Protein AF-A0AAF0YXY7-F1 (afdb_monomer)

Nearest PDB structures (foldseek):
  9buk-assembly1_A  TM=3.477E-01  e=6.205E+00  Homo sapiens
  2kvp-assembly1_A  TM=3.122E-01  e=8.067E+00  Mus musculus
  8rq4-assembly1_A  TM=3.603E-01  e=9.951E+00  Rattus norvegicus

Organism: NCBI:txid598660

Mean predicted aligned error: 5.94 Å

Secondary structure (DSSP, 8-state):
---PPPPPHHHHHHHHHHHHHHHHHHHHHTTT---GGGHHHHHH-SS-HHHHHHHHHHHHHHHHHS-SSHHHHHHHHHHHHHHHHHHHHHHHHHHHHHHHSSTTHHHHHHHHHHHHHHHHHHHHHHHHTTSSS--

Structure (mmCIF, N/CA/C/O backbone):
data_AF-A0AAF0YXY7-F1
#
_entry.id   AF-A0AAF0YXY7-F1
#
loop_
_atom_site.group_PDB
_atom_site.id
_atom_site.type_symbol
_atom_site.label_atom_id
_atom_site.label_alt_id
_atom_site.label_comp_id
_atom_site.label_asym_id
_atom_site.label_entity_id
_atom_site.label_seq_id
_atom_site.pdbx_PDB_ins_code
_atom_site.Cartn_x
_atom_site.Cartn_y
_atom_site.Cartn_z
_atom_site.occupancy
_atom_site.B_iso_or_equiv
_atom_site.auth_seq_id
_atom_site.auth_comp_id
_atom_site.auth_asym_id
_atom_site.auth_atom_id
_atom_site.pdbx_PDB_model_num
ATOM 1 N N . MET A 1 1 ? 7.249 -17.599 24.483 1.00 41.91 1 MET A N 1
ATOM 2 C CA . MET A 1 1 ? 6.340 -16.734 23.694 1.00 41.91 1 MET A CA 1
ATOM 3 C C . MET A 1 1 ? 6.864 -15.306 23.772 1.00 41.91 1 MET A C 1
ATOM 5 O O . MET A 1 1 ? 6.912 -14.780 24.873 1.00 41.91 1 MET A O 1
ATOM 9 N N . LEU A 1 2 ? 7.308 -14.697 22.665 1.00 48.59 2 LEU A N 1
ATOM 10 C CA . LEU A 1 2 ? 7.674 -13.272 22.666 1.00 48.59 2 LEU A CA 1
ATOM 11 C C . LEU A 1 2 ? 6.402 -12.430 22.859 1.00 48.59 2 LEU A C 1
ATOM 13 O O . LEU A 1 2 ? 5.484 -12.513 22.040 1.00 48.59 2 LEU A O 1
ATOM 17 N N . ALA A 1 3 ? 6.344 -11.637 23.929 1.00 55.97 3 ALA A N 1
ATOM 18 C CA . ALA A 1 3 ? 5.297 -10.642 24.125 1.00 55.97 3 ALA A CA 1
ATOM 19 C C . ALA A 1 3 ? 5.492 -9.525 23.091 1.00 55.97 3 ALA A C 1
ATOM 21 O O . ALA A 1 3 ? 6.485 -8.803 23.122 1.00 55.97 3 ALA A O 1
ATOM 22 N N . TRP A 1 4 ? 4.579 -9.426 22.128 1.00 56.50 4 TRP A N 1
ATOM 23 C CA . TRP A 1 4 ? 4.649 -8.400 21.091 1.00 56.50 4 TRP A CA 1
ATOM 24 C C . TRP A 1 4 ? 4.069 -7.080 21.620 1.00 56.50 4 TRP A C 1
ATOM 26 O O . TRP A 1 4 ? 3.043 -7.120 22.307 1.00 56.50 4 TRP A O 1
ATOM 36 N N . PRO A 1 5 ? 4.669 -5.915 21.312 1.00 64.56 5 PRO A N 1
ATOM 37 C CA . PRO A 1 5 ? 4.163 -4.633 21.788 1.00 64.56 5 PRO A CA 1
ATOM 38 C C . PRO A 1 5 ? 2.724 -4.387 21.313 1.00 64.56 5 PRO A C 1
ATOM 40 O O . PRO A 1 5 ? 2.397 -4.557 20.135 1.00 64.56 5 PRO A O 1
ATOM 43 N N . ARG A 1 6 ? 1.855 -3.977 22.245 1.00 69.56 6 ARG A N 1
ATOM 44 C CA . ARG A 1 6 ? 0.483 -3.550 21.942 1.00 69.56 6 ARG A CA 1
ATOM 45 C C . ARG A 1 6 ? 0.529 -2.196 21.234 1.00 69.56 6 ARG A C 1
ATOM 47 O O . ARG A 1 6 ? 0.958 -1.206 21.818 1.00 69.56 6 ARG A O 1
ATOM 54 N N . VAL A 1 7 ? 0.080 -2.149 19.981 1.00 75.56 7 VAL A N 1
ATOM 55 C CA . VAL A 1 7 ? -0.019 -0.902 19.208 1.00 75.56 7 VAL A CA 1
ATOM 56 C C . VAL A 1 7 ? -1.399 -0.291 19.422 1.00 75.56 7 VAL A C 1
ATOM 58 O O . VAL A 1 7 ? -2.415 -0.971 19.279 1.00 75.56 7 VAL A O 1
ATOM 61 N N . SER A 1 8 ? -1.446 0.998 19.759 1.00 82.88 8 SER A N 1
ATOM 62 C CA . SER A 1 8 ? -2.712 1.698 19.981 1.00 82.88 8 SER A CA 1
ATOM 63 C C . SER A 1 8 ? -3.553 1.775 18.695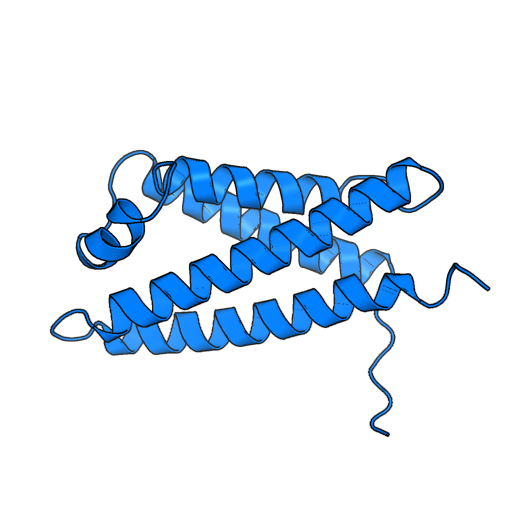 1.00 82.88 8 SER A C 1
ATOM 65 O O . SER A 1 8 ? -3.008 1.772 17.583 1.00 82.88 8 SER A O 1
ATOM 67 N N . PRO A 1 9 ? -4.888 1.927 18.798 1.00 80.12 9 PRO A N 1
ATOM 68 C CA . PRO A 1 9 ? -5.736 2.149 17.630 1.00 80.12 9 PRO A CA 1
ATOM 69 C C . PRO A 1 9 ? -5.296 3.353 16.786 1.00 80.12 9 PRO A C 1
ATOM 71 O O . PRO A 1 9 ? -5.400 3.298 15.562 1.00 80.12 9 PRO A O 1
ATOM 74 N N . ALA A 1 10 ? -4.774 4.410 17.416 1.00 83.19 10 ALA A N 1
ATOM 75 C CA . ALA A 1 10 ? -4.199 5.561 16.723 1.00 83.19 10 ALA A CA 1
ATOM 76 C C . ALA A 1 10 ? -2.923 5.181 15.951 1.00 83.19 10 ALA A C 1
ATOM 78 O O . ALA A 1 10 ? -2.816 5.496 14.768 1.00 83.19 10 ALA A O 1
ATOM 79 N N . GLY A 1 11 ? -2.013 4.414 16.563 1.00 84.75 11 GLY A N 1
ATOM 80 C CA . GLY A 1 11 ? -0.807 3.914 15.894 1.00 84.75 11 GLY A CA 1
ATOM 81 C C . GLY A 1 11 ? -1.129 3.066 14.661 1.00 84.75 11 GLY A C 1
ATOM 82 O O . GLY A 1 11 ? -0.566 3.272 13.590 1.00 84.75 11 GLY A O 1
ATOM 83 N N . LEU A 1 12 ? -2.131 2.190 14.756 1.00 84.50 12 LEU A N 1
ATOM 84 C CA . LEU A 1 12 ? -2.601 1.398 13.616 1.00 84.50 12 LEU A CA 1
ATOM 85 C C . LEU A 1 12 ? -3.241 2.255 12.502 1.00 84.50 12 LEU A C 1
ATOM 87 O O . LEU A 1 12 ? -3.298 1.819 11.355 1.00 84.50 12 LEU A O 1
ATOM 91 N N . ARG A 1 13 ? -3.782 3.444 12.808 1.00 86.19 13 ARG A N 1
ATOM 92 C CA . ARG A 1 13 ? -4.262 4.382 11.772 1.00 86.19 13 ARG A CA 1
ATOM 93 C C . ARG A 1 13 ? -3.104 5.089 11.089 1.00 86.19 13 ARG A C 1
ATOM 95 O O . ARG A 1 13 ? -3.123 5.198 9.871 1.00 86.19 13 ARG A O 1
ATOM 102 N N . LEU A 1 14 ? -2.100 5.511 11.855 1.00 89.56 14 LEU A N 1
ATOM 103 C CA . LEU A 1 14 ? -0.903 6.157 11.320 1.00 89.56 14 LEU A CA 1
ATOM 104 C C . LEU A 1 14 ? -0.128 5.224 10.389 1.00 89.56 14 LEU A C 1
ATOM 106 O O . LEU A 1 14 ? 0.265 5.650 9.312 1.00 89.56 14 LEU A O 1
ATOM 110 N N . ILE A 1 15 ? 0.013 3.945 10.749 1.00 90.44 15 ILE A N 1
ATOM 111 C CA . ILE A 1 15 ? 0.641 2.941 9.877 1.00 90.44 15 ILE A CA 1
ATOM 112 C C . ILE A 1 15 ? -0.127 2.822 8.553 1.00 90.44 15 ILE A C 1
ATOM 114 O O . ILE A 1 15 ? 0.466 2.948 7.485 1.00 90.44 15 ILE A O 1
ATOM 118 N N . SER A 1 16 ? -1.450 2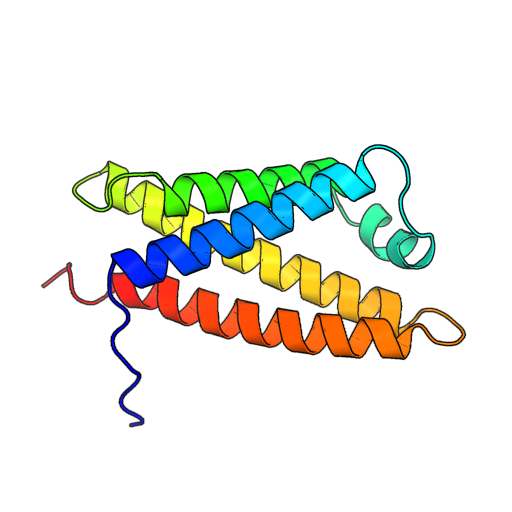.625 8.614 1.00 92.00 16 SER A N 1
ATOM 119 C CA . SER A 1 16 ? -2.289 2.521 7.409 1.00 92.00 16 SER A CA 1
ATOM 120 C C . SER A 1 16 ? -2.239 3.804 6.573 1.00 92.00 16 SER A C 1
ATOM 122 O O . SER A 1 16 ? -2.130 3.739 5.356 1.00 92.00 16 SER A O 1
ATOM 124 N N . GLY A 1 17 ? -2.277 4.971 7.219 1.00 94.31 17 GLY A N 1
ATOM 125 C CA . GLY A 1 17 ? -2.238 6.276 6.559 1.00 94.31 17 GLY A CA 1
ATOM 126 C C . GLY A 1 17 ? -0.889 6.581 5.910 1.00 94.31 17 GLY A C 1
ATOM 127 O O . GLY A 1 17 ? -0.859 7.071 4.786 1.00 94.31 17 GLY A O 1
ATOM 128 N N . GLY A 1 18 ? 0.222 6.238 6.567 1.00 95.44 18 GLY A N 1
ATOM 129 C CA . GLY A 1 18 ? 1.566 6.394 6.009 1.00 95.44 18 GLY A CA 1
ATOM 130 C C . GLY A 1 18 ? 1.754 5.551 4.750 1.00 95.44 18 GLY A C 1
ATOM 131 O O . GLY A 1 18 ? 2.193 6.059 3.720 1.00 95.44 18 GLY A O 1
ATOM 132 N N . TRP A 1 19 ? 1.321 4.289 4.792 1.00 97.00 19 TRP A N 1
ATOM 133 C CA . TRP A 1 19 ? 1.336 3.427 3.613 1.00 97.00 19 TRP A CA 1
ATOM 134 C C . TRP A 1 19 ? 0.354 3.871 2.525 1.00 97.00 19 TRP A C 1
ATOM 136 O O . TRP A 1 19 ? 0.662 3.729 1.341 1.00 97.00 19 TRP A O 1
ATOM 146 N N . ALA A 1 20 ? -0.798 4.439 2.896 1.00 97.31 20 ALA A N 1
ATOM 147 C CA . ALA A 1 20 ? -1.733 5.020 1.936 1.00 97.31 20 ALA A CA 1
ATOM 148 C C . ALA A 1 20 ? -1.091 6.187 1.178 1.00 97.31 20 ALA A C 1
ATOM 150 O O . ALA A 1 20 ? -1.134 6.213 -0.049 1.00 97.31 20 ALA A O 1
ATOM 151 N N . LEU A 1 21 ? -0.455 7.119 1.895 1.00 97.62 21 LEU A N 1
ATOM 152 C CA . LEU A 1 21 ? 0.235 8.261 1.295 1.00 97.62 21 LEU A CA 1
ATOM 153 C C . LEU A 1 21 ? 1.358 7.804 0.357 1.00 97.62 21 LEU A C 1
ATOM 155 O O . LEU A 1 21 ? 1.431 8.260 -0.781 1.00 97.62 21 LEU A O 1
ATOM 159 N N . TRP A 1 22 ? 2.186 6.859 0.807 1.00 96.56 22 TRP A N 1
ATOM 160 C CA . TRP A 1 22 ? 3.240 6.267 -0.019 1.00 96.56 22 TRP A CA 1
ATOM 161 C C . TRP A 1 22 ? 2.689 5.650 -1.313 1.00 96.56 22 TRP A C 1
ATOM 163 O O . TRP A 1 22 ? 3.225 5.865 -2.403 1.00 96.56 22 TRP A O 1
ATOM 173 N N . SER A 1 23 ? 1.583 4.913 -1.202 1.00 97.25 23 SER A N 1
ATOM 174 C CA . SER A 1 23 ? 0.932 4.260 -2.341 1.00 97.25 23 SER A CA 1
ATOM 175 C C . SER A 1 23 ? 0.315 5.275 -3.307 1.00 97.25 23 SER A C 1
ATOM 177 O O . SER A 1 23 ? 0.437 5.097 -4.515 1.00 97.25 23 SER A O 1
ATOM 179 N N . TRP A 1 24 ? -0.273 6.370 -2.809 1.00 97.88 24 TRP A N 1
ATOM 180 C CA . TRP A 1 24 ? -0.766 7.465 -3.653 1.00 97.88 24 TRP A CA 1
ATOM 181 C C . TRP A 1 24 ? 0.358 8.136 -4.440 1.00 97.88 24 TRP A C 1
ATOM 183 O O . TRP A 1 24 ? 0.224 8.324 -5.646 1.00 97.88 24 TRP A O 1
ATOM 193 N N . ILE A 1 25 ? 1.481 8.450 -3.787 1.00 96.56 25 ILE A N 1
ATOM 194 C CA . ILE A 1 25 ? 2.653 9.034 -4.458 1.00 96.56 25 ILE A CA 1
ATOM 1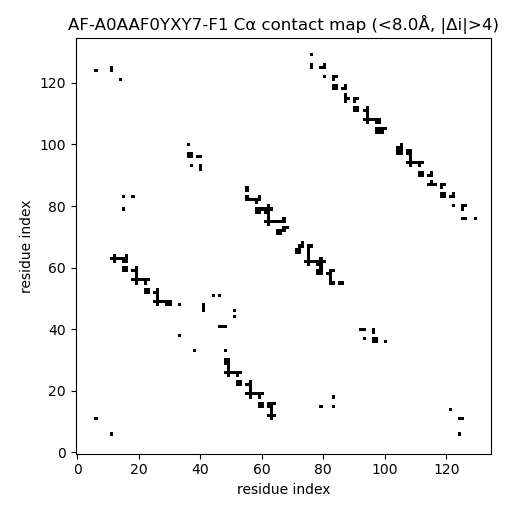95 C C . ILE A 1 25 ? 3.156 8.094 -5.560 1.00 96.56 25 ILE A C 1
ATOM 197 O O . ILE A 1 25 ? 3.449 8.534 -6.669 1.00 96.56 25 ILE A O 1
ATOM 201 N N . THR A 1 26 ? 3.199 6.794 -5.272 1.00 94.25 26 THR A N 1
ATOM 202 C CA . THR A 1 26 ? 3.648 5.772 -6.224 1.00 94.25 26 THR A CA 1
ATOM 203 C C . THR A 1 26 ? 2.684 5.638 -7.408 1.00 94.25 26 THR A C 1
ATOM 205 O O . THR A 1 26 ? 3.123 5.585 -8.554 1.00 94.25 26 THR A O 1
ATOM 208 N N . ALA A 1 27 ? 1.371 5.660 -7.159 1.00 95.19 27 ALA A N 1
ATOM 209 C CA . ALA A 1 27 ? 0.355 5.661 -8.209 1.00 95.19 27 ALA A CA 1
ATOM 210 C C . ALA A 1 27 ? 0.516 6.864 -9.147 1.00 95.19 27 ALA A C 1
ATOM 212 O O . ALA A 1 27 ? 0.535 6.697 -10.364 1.00 95.19 27 ALA A O 1
ATOM 213 N N . LEU A 1 28 ? 0.690 8.063 -8.576 1.00 94.44 28 LEU A N 1
ATOM 214 C CA . LEU A 1 28 ? 0.904 9.295 -9.335 1.00 94.44 28 LEU A CA 1
ATOM 215 C C . LEU A 1 28 ? 2.189 9.238 -10.168 1.00 94.44 28 LEU A C 1
ATOM 217 O O . LEU A 1 28 ? 2.181 9.659 -11.322 1.00 94.44 28 LEU A O 1
ATOM 221 N N . ALA A 1 29 ? 3.270 8.680 -9.618 1.00 92.12 29 ALA A N 1
ATOM 222 C CA . ALA A 1 29 ? 4.536 8.534 -10.332 1.00 92.12 29 ALA A CA 1
ATOM 223 C C . ALA A 1 29 ? 4.415 7.639 -11.580 1.00 92.12 29 ALA A C 1
ATOM 225 O O . ALA A 1 29 ? 5.073 7.902 -12.585 1.00 92.12 29 ALA A O 1
ATOM 226 N N . TYR A 1 30 ? 3.548 6.623 -11.541 1.00 91.12 30 TYR A N 1
ATOM 227 C CA . TYR A 1 30 ? 3.335 5.696 -12.656 1.00 91.12 30 TYR A CA 1
ATOM 228 C C . TYR A 1 30 ? 2.187 6.076 -13.593 1.00 91.12 30 TYR A C 1
ATOM 230 O O . TYR A 1 30 ? 1.949 5.362 -14.562 1.00 91.12 30 TYR A O 1
ATOM 238 N N . LEU A 1 31 ? 1.496 7.202 -13.376 1.00 87.81 31 LEU A N 1
ATOM 239 C CA . LEU A 1 31 ? 0.391 7.622 -14.249 1.00 87.81 31 LEU A CA 1
ATOM 240 C C . LEU A 1 31 ? 0.807 7.828 -15.709 1.00 87.81 31 LEU A C 1
ATOM 242 O O . LEU A 1 31 ? -0.046 7.772 -16.592 1.00 87.81 31 LEU A O 1
ATOM 246 N N . HIS A 1 32 ? 2.069 8.179 -15.964 1.00 79.62 32 HIS A N 1
ATOM 247 C CA . HIS A 1 32 ? 2.518 8.590 -17.300 1.00 79.62 32 HIS A CA 1
ATOM 248 C C . HIS A 1 32 ? 3.634 7.712 -17.854 1.00 79.62 32 HIS A C 1
ATOM 250 O O . HIS A 1 32 ? 3.698 7.507 -19.064 1.00 79.62 32 HIS A O 1
ATOM 256 N N . LYS A 1 33 ? 4.532 7.213 -16.998 1.00 81.75 33 LYS A N 1
ATOM 257 C CA . LYS A 1 33 ? 5.660 6.399 -17.442 1.00 81.75 33 LYS A CA 1
ATOM 258 C C . LYS A 1 33 ? 6.042 5.364 -16.399 1.00 81.75 33 LYS A C 1
ATOM 260 O O . LYS A 1 33 ? 6.306 5.695 -15.245 1.00 81.75 33 LYS A O 1
ATOM 265 N N . GLU A 1 34 ? 6.134 4.123 -16.850 1.00 83.56 34 GLU A N 1
ATOM 266 C CA . GLU A 1 34 ? 6.610 2.999 -16.057 1.00 83.56 34 GLU A CA 1
ATOM 267 C C . GLU A 1 34 ? 8.107 2.754 -16.368 1.00 83.56 34 GLU A C 1
ATOM 269 O O . GLU A 1 34 ? 8.537 2.900 -17.518 1.00 83.56 34 GLU A O 1
ATOM 274 N N . PRO A 1 35 ? 8.950 2.461 -15.363 1.00 82.88 35 PRO A N 1
ATOM 275 C CA . PRO A 1 35 ? 10.316 1.996 -15.580 1.00 82.88 35 PRO A CA 1
ATOM 276 C C . PRO A 1 35 ? 10.312 0.639 -16.290 1.00 82.88 35 PRO A C 1
ATOM 278 O O . PRO A 1 35 ? 9.628 -0.269 -15.830 1.00 82.88 35 PRO A O 1
ATOM 281 N N . SER A 1 36 ? 11.155 0.453 -17.310 1.00 85.19 36 SER A N 1
ATOM 282 C CA . SER A 1 36 ? 11.238 -0.817 -18.056 1.00 85.19 36 SER A CA 1
ATOM 283 C C . SER A 1 36 ? 11.627 -2.022 -17.192 1.00 85.19 36 SER A C 1
ATOM 285 O O . SER A 1 36 ? 11.259 -3.157 -17.472 1.00 85.19 36 SER A O 1
ATOM 287 N N . SER A 1 37 ? 12.324 -1.801 -16.072 1.00 84.38 37 SER A N 1
ATOM 288 C CA . SER A 1 37 ? 12.605 -2.857 -15.088 1.00 84.38 37 SER A CA 1
ATOM 289 C C . SER A 1 37 ? 11.339 -3.477 -14.480 1.00 84.38 37 SER A C 1
ATOM 291 O O . SER A 1 37 ? 11.425 -4.546 -13.884 1.00 84.38 37 SER A O 1
ATOM 293 N N . LEU A 1 38 ? 10.186 -2.810 -14.588 1.00 86.81 38 LEU A N 1
ATOM 294 C CA . LEU A 1 38 ? 8.898 -3.274 -14.076 1.00 86.81 38 LEU A CA 1
ATOM 295 C C . LEU A 1 38 ? 7.989 -3.867 -15.158 1.00 86.81 38 LEU A C 1
ATOM 297 O O . LEU A 1 38 ? 6.929 -4.377 -14.800 1.00 86.81 38 LEU A O 1
ATOM 301 N N . ASP A 1 39 ? 8.420 -3.909 -16.424 1.00 87.00 39 ASP A N 1
ATOM 302 C CA . ASP A 1 39 ? 7.666 -4.538 -17.517 1.00 87.00 39 ASP A CA 1
ATOM 303 C C . ASP A 1 39 ? 7.198 -5.964 -17.167 1.00 87.00 39 ASP A C 1
ATOM 305 O O . ASP A 1 39 ? 6.029 -6.278 -17.412 1.00 87.00 39 ASP A O 1
ATOM 309 N N . PRO A 1 40 ? 8.019 -6.823 -16.513 1.00 86.31 40 PRO A N 1
ATOM 310 C CA . PRO A 1 40 ? 7.556 -8.131 -16.069 1.00 86.31 40 PRO A CA 1
ATOM 311 C C . PRO A 1 40 ? 6.345 -8.042 -15.148 1.00 86.31 40 PRO A C 1
ATOM 313 O O . PRO A 1 40 ? 5.415 -8.814 -15.314 1.00 86.31 40 PRO A O 1
ATOM 316 N N . VAL A 1 41 ? 6.325 -7.100 -14.203 1.00 86.38 41 VAL A N 1
ATOM 317 C CA . VAL A 1 41 ? 5.217 -6.936 -13.252 1.00 86.38 41 VAL A CA 1
ATOM 318 C C . VAL A 1 41 ? 3.966 -6.442 -13.972 1.00 86.38 41 VAL A C 1
ATOM 320 O O . VAL A 1 41 ? 2.888 -6.993 -13.754 1.00 86.38 41 VAL A O 1
ATOM 323 N N . SER A 1 42 ? 4.109 -5.457 -14.860 1.00 85.00 42 SER A N 1
ATOM 324 C CA . SER A 1 42 ? 2.992 -4.876 -15.611 1.00 85.00 42 SER A CA 1
ATOM 325 C C . SER A 1 42 ? 2.281 -5.900 -16.501 1.00 85.00 42 SER A C 1
ATOM 327 O O . SER A 1 42 ? 1.066 -5.823 -16.649 1.00 85.00 42 SER A O 1
ATOM 329 N N . MET A 1 43 ? 2.994 -6.903 -17.029 1.00 83.44 43 MET A N 1
ATOM 330 C CA . MET A 1 43 ? 2.391 -7.975 -17.839 1.00 83.44 43 MET A CA 1
ATOM 331 C C . MET A 1 43 ? 1.468 -8.917 -17.052 1.00 83.44 43 MET A C 1
ATOM 333 O O . MET A 1 43 ? 0.555 -9.498 -17.635 1.00 83.44 43 MET A O 1
ATOM 337 N N . TRP A 1 44 ? 1.694 -9.095 -15.747 1.00 84.19 44 TRP A N 1
ATOM 338 C CA . TRP A 1 44 ? 0.885 -9.996 -14.910 1.00 84.19 44 TRP A CA 1
ATOM 339 C C . TRP A 1 44 ? -0.275 -9.294 -14.209 1.00 84.19 44 TRP A C 1
ATOM 341 O O . TRP A 1 44 ? -1.161 -9.962 -13.669 1.00 84.19 44 TRP A O 1
ATOM 351 N N . LEU A 1 45 ? -0.267 -7.962 -14.163 1.00 83.38 45 LEU A N 1
ATOM 352 C CA . LEU A 1 45 ? -1.307 -7.216 -13.479 1.00 83.38 45 LEU A CA 1
ATOM 353 C C . LEU A 1 45 ? -2.543 -7.057 -14.376 1.00 83.38 45 LEU A C 1
ATOM 355 O O . LEU A 1 45 ? -2.428 -6.683 -15.541 1.00 83.38 45 LEU A O 1
ATOM 359 N N . PRO A 1 46 ? -3.755 -7.272 -13.835 1.00 78.44 46 PRO A N 1
ATOM 360 C CA . PRO A 1 46 ? -4.993 -7.055 -14.582 1.00 78.44 46 PRO A CA 1
ATOM 361 C C . PRO A 1 46 ? -5.279 -5.565 -14.836 1.00 78.44 46 PRO A C 1
ATOM 363 O O . PRO A 1 46 ? -6.111 -5.224 -15.672 1.00 78.44 46 PRO A O 1
ATOM 366 N N . LEU A 1 47 ? -4.617 -4.679 -14.090 1.00 80.81 47 LEU A N 1
ATOM 367 C CA . LEU A 1 47 ? -4.667 -3.227 -14.221 1.00 80.81 47 LEU A CA 1
ATOM 368 C C . LEU A 1 47 ? -3.237 -2.716 -14.430 1.00 80.81 47 LEU A C 1
ATOM 370 O O . LEU A 1 47 ? -2.294 -3.335 -13.946 1.00 80.81 47 LEU A O 1
ATOM 374 N N . ASN A 1 48 ? -3.061 -1.558 -15.070 1.00 88.81 48 ASN A N 1
ATOM 375 C CA . ASN A 1 48 ? -1.735 -0.932 -15.132 1.00 88.81 48 ASN A CA 1
ATOM 376 C C . ASN A 1 48 ? -1.194 -0.605 -13.720 1.00 88.81 48 ASN A C 1
ATOM 378 O O . ASN A 1 48 ? -1.934 -0.640 -12.721 1.00 88.81 48 ASN A O 1
ATOM 382 N N . LEU A 1 49 ? 0.102 -0.284 -13.615 1.00 90.94 49 LEU A N 1
ATOM 383 C CA . LEU A 1 49 ? 0.731 -0.066 -12.309 1.00 90.94 49 LEU A CA 1
ATOM 384 C C . LEU A 1 49 ? 0.062 1.078 -11.546 1.00 90.94 49 LEU A C 1
ATOM 386 O O . LEU A 1 49 ? -0.233 0.925 -10.360 1.00 90.94 49 LEU A O 1
ATOM 390 N N . ALA A 1 50 ? -0.230 2.192 -12.220 1.00 92.81 50 ALA A N 1
ATOM 391 C CA . ALA A 1 50 ? -0.853 3.357 -11.597 1.00 92.81 50 ALA A CA 1
ATOM 392 C C . ALA A 1 50 ? -2.185 3.010 -10.912 1.00 92.81 50 ALA A C 1
ATOM 394 O O . ALA A 1 50 ? -2.379 3.321 -9.735 1.00 92.81 50 ALA A O 1
ATOM 395 N N . TRP A 1 51 ? -3.082 2.310 -11.612 1.00 93.62 51 TRP A N 1
ATOM 396 C CA . TRP A 1 51 ? -4.387 1.921 -11.074 1.00 93.62 51 TRP A CA 1
ATOM 397 C C . TRP A 1 51 ? -4.279 0.863 -9.978 1.00 93.62 51 TRP A C 1
ATOM 399 O O . TRP A 1 51 ? -5.023 0.926 -8.998 1.00 93.62 51 TRP A O 1
ATOM 409 N N . THR A 1 52 ? -3.326 -0.063 -10.089 1.00 94.69 52 THR A N 1
ATOM 410 C CA . THR A 1 52 ? -3.057 -1.052 -9.036 1.00 94.69 52 THR A CA 1
ATOM 411 C C . THR A 1 52 ? -2.614 -0.364 -7.741 1.00 94.69 52 THR A C 1
ATOM 413 O O . THR A 1 52 ? -3.160 -0.634 -6.669 1.00 94.69 52 THR A O 1
ATOM 416 N N . TRP A 1 53 ? -1.679 0.586 -7.831 1.00 96.12 53 TRP A N 1
ATOM 417 C CA . TRP A 1 53 ? -1.234 1.374 -6.681 1.00 96.12 53 TRP A CA 1
ATOM 418 C C . TRP A 1 53 ? -2.340 2.276 -6.126 1.00 96.12 53 TRP A C 1
ATOM 420 O O . TRP A 1 53 ? -2.482 2.368 -4.907 1.00 96.12 53 TRP A O 1
ATOM 430 N N . ALA A 1 54 ? -3.167 2.881 -6.984 1.00 96.75 54 ALA A N 1
ATOM 431 C CA . ALA A 1 54 ? -4.313 3.686 -6.558 1.00 96.75 54 ALA A CA 1
ATOM 432 C C . ALA A 1 54 ? -5.357 2.847 -5.801 1.00 96.75 54 ALA A C 1
ATOM 434 O O . ALA A 1 54 ? -5.884 3.284 -4.778 1.00 96.75 54 ALA A O 1
ATOM 435 N N . PHE A 1 55 ? -5.620 1.618 -6.252 1.00 96.81 55 PHE A N 1
ATOM 436 C CA . PHE A 1 55 ? -6.508 0.685 -5.557 1.00 96.81 55 PHE A CA 1
ATOM 437 C C . PHE A 1 55 ? -5.978 0.324 -4.161 1.00 96.81 55 PHE A C 1
ATOM 439 O O . PHE A 1 55 ? -6.716 0.391 -3.174 1.00 96.81 55 PHE A O 1
ATOM 446 N N . ILE A 1 56 ? -4.684 0.006 -4.055 1.00 97.12 56 ILE A N 1
ATOM 447 C CA . ILE A 1 56 ? -4.020 -0.259 -2.768 1.00 97.12 56 ILE A CA 1
ATOM 448 C C . ILE A 1 56 ? -4.110 0.966 -1.854 1.00 97.12 56 ILE A C 1
ATOM 450 O O . ILE A 1 56 ? -4.481 0.842 -0.683 1.00 97.12 56 ILE A O 1
ATOM 454 N N . ALA A 1 57 ? -3.821 2.151 -2.396 1.00 97.50 57 ALA A N 1
ATOM 455 C CA . ALA A 1 57 ? -3.888 3.409 -1.669 1.00 97.50 57 ALA A CA 1
ATOM 456 C C . ALA A 1 57 ? -5.298 3.666 -1.124 1.00 97.50 57 ALA A C 1
ATOM 458 O O . ALA A 1 57 ? -5.443 3.984 0.055 1.00 97.50 57 ALA A O 1
ATOM 459 N N . LEU A 1 58 ? -6.339 3.433 -1.930 1.00 97.50 58 LEU A N 1
ATOM 460 C CA . LEU A 1 58 ? -7.732 3.585 -1.518 1.00 97.50 58 LEU A CA 1
ATOM 461 C C . LEU A 1 58 ? -8.087 2.663 -0.344 1.00 97.50 58 LEU A C 1
ATOM 463 O O . LEU A 1 58 ? -8.652 3.126 0.649 1.00 97.50 58 LEU A O 1
ATOM 467 N N . LEU A 1 59 ? -7.725 1.378 -0.413 1.00 96.62 59 LEU A N 1
ATOM 468 C CA . LEU A 1 59 ? -7.954 0.436 0.688 1.00 96.62 59 LEU A CA 1
ATOM 469 C C . LEU A 1 59 ? -7.270 0.903 1.981 1.00 96.62 59 LEU A C 1
ATOM 471 O O . LEU A 1 59 ? -7.878 0.901 3.055 1.00 96.62 59 LEU A O 1
ATOM 475 N N . LEU A 1 60 ? -6.021 1.351 1.886 1.00 96.50 60 LEU A N 1
ATOM 476 C CA . LEU A 1 60 ? -5.262 1.834 3.037 1.00 96.50 60 LEU A CA 1
ATOM 477 C C . LEU A 1 60 ? -5.812 3.159 3.590 1.00 96.50 60 LEU A C 1
ATOM 479 O O . LEU A 1 60 ? -5.850 3.333 4.812 1.00 96.50 60 LEU A O 1
ATOM 483 N N . THR A 1 61 ? -6.299 4.060 2.731 1.00 97.44 61 THR A N 1
ATOM 484 C CA . THR A 1 61 ? -6.988 5.296 3.130 1.00 97.44 61 THR A CA 1
ATOM 485 C C . THR A 1 61 ? -8.269 4.972 3.892 1.00 97.44 61 THR A C 1
ATOM 487 O O . THR A 1 61 ? -8.472 5.485 4.993 1.00 97.44 61 THR A O 1
ATOM 490 N N . LEU A 1 62 ? -9.105 4.067 3.371 1.00 94.50 62 LEU A N 1
ATOM 491 C CA . LEU A 1 62 ? -10.316 3.620 4.064 1.00 94.50 62 LEU A CA 1
ATOM 492 C C . LEU A 1 62 ? -9.977 2.986 5.420 1.00 94.50 62 LEU A C 1
ATOM 494 O O . LEU A 1 62 ? -10.635 3.266 6.421 1.00 94.50 62 LEU A O 1
ATOM 498 N N . GLY A 1 63 ? -8.906 2.191 5.482 1.00 90.75 63 GLY A N 1
ATOM 499 C CA . GLY A 1 63 ? -8.430 1.584 6.724 1.00 90.75 63 GLY A CA 1
ATOM 500 C C . GLY A 1 63 ? -7.885 2.566 7.769 1.00 90.75 63 GLY A C 1
ATOM 501 O O . GLY A 1 63 ? -7.909 2.264 8.972 1.00 90.75 63 GLY A O 1
ATOM 502 N N . ALA A 1 64 ? -7.427 3.739 7.327 1.00 92.50 64 ALA A N 1
ATOM 503 C CA . ALA A 1 64 ? -6.916 4.809 8.177 1.00 92.50 64 ALA A CA 1
ATOM 504 C C . ALA A 1 64 ? -8.027 5.747 8.677 1.00 92.50 64 ALA A C 1
ATOM 506 O O . ALA A 1 64 ? -8.064 6.074 9.866 1.00 92.50 64 ALA A O 1
ATOM 507 N N . VAL A 1 65 ? -8.930 6.161 7.783 1.00 93.50 65 VAL A N 1
ATOM 508 C CA . VAL A 1 65 ? -9.907 7.232 8.037 1.00 93.50 65 VAL A CA 1
ATOM 509 C C . VAL A 1 65 ? -11.187 6.710 8.687 1.00 93.50 65 VAL A C 1
ATOM 511 O O . VAL A 1 65 ? -11.765 7.389 9.536 1.00 93.50 65 VAL A O 1
ATOM 514 N N . LEU A 1 66 ? -11.638 5.498 8.343 1.00 89.25 66 LEU A N 1
ATOM 515 C CA . LEU A 1 66 ? -12.925 5.014 8.836 1.00 89.25 66 LEU A CA 1
ATOM 516 C C . LEU A 1 66 ? -12.932 4.785 10.370 1.00 89.25 66 LEU A C 1
ATOM 518 O O . LEU A 1 66 ? -11.927 4.379 10.981 1.00 89.25 66 LEU A O 1
ATOM 522 N N . PRO A 1 67 ? -14.084 5.011 11.034 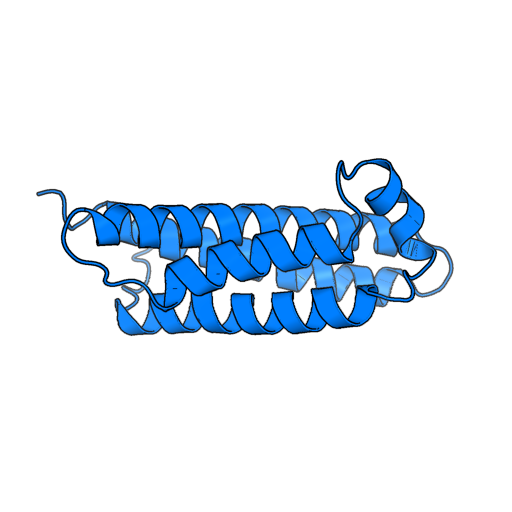1.00 82.62 67 PRO A N 1
ATOM 523 C CA . PRO A 1 67 ? -14.266 4.680 12.444 1.00 82.62 67 PRO A CA 1
ATOM 524 C C . PRO A 1 67 ? -14.031 3.189 12.709 1.00 82.62 67 PRO A C 1
ATOM 526 O O . PRO A 1 67 ? -14.419 2.341 11.911 1.00 82.62 67 PRO A O 1
ATOM 529 N N . ARG A 1 68 ? -13.425 2.847 13.856 1.00 78.75 68 ARG A N 1
ATOM 530 C CA . ARG A 1 68 ? -13.106 1.449 14.217 1.00 78.75 68 ARG A CA 1
ATOM 531 C C . ARG A 1 68 ? -14.159 0.746 15.078 1.00 78.75 68 ARG A C 1
ATOM 533 O O . ARG A 1 68 ? -13.969 -0.414 15.448 1.00 78.75 68 ARG A O 1
ATOM 540 N N . HIS A 1 69 ? -15.287 1.401 15.327 1.00 76.69 69 HIS A N 1
ATOM 541 C CA . HIS A 1 69 ? -16.393 0.871 16.123 1.00 76.69 69 HIS A CA 1
ATOM 542 C C . HIS A 1 69 ? -17.529 0.357 15.227 1.00 76.69 69 HIS A C 1
ATOM 544 O O . HIS A 1 69 ? -17.685 0.797 14.090 1.00 76.69 69 HIS A O 1
ATOM 550 N N . GLY A 1 70 ? -18.311 -0.603 15.725 1.00 78.88 70 GLY A N 1
ATOM 551 C CA . GLY A 1 70 ? -19.482 -1.130 15.017 1.00 78.88 70 GLY A CA 1
ATOM 552 C C . GLY A 1 70 ? -19.177 -1.804 13.668 1.00 78.88 70 GLY A C 1
ATOM 553 O O . GLY A 1 70 ? -18.103 -2.378 13.457 1.00 78.88 70 GLY A O 1
ATOM 554 N N . LYS A 1 71 ? -20.153 -1.756 12.748 1.00 81.50 71 LYS A N 1
ATOM 555 C CA . LYS A 1 71 ? -20.066 -2.371 11.408 1.00 81.50 71 LYS A CA 1
ATOM 556 C C . LYS A 1 71 ? -18.984 -1.720 10.536 1.00 81.50 71 LYS A C 1
ATOM 558 O O . LYS A 1 71 ? -18.219 -2.434 9.891 1.00 81.50 71 LYS A O 1
ATOM 563 N N . THR A 1 72 ? -18.860 -0.394 10.583 1.00 85.75 72 THR A N 1
ATOM 564 C CA . THR A 1 72 ? -17.816 0.369 9.871 1.00 85.75 72 THR A CA 1
ATOM 565 C C . THR A 1 72 ? -16.414 -0.002 10.346 1.00 85.75 72 THR A C 1
ATOM 567 O O . THR A 1 72 ? -15.495 -0.078 9.534 1.00 85.75 72 THR A O 1
ATOM 570 N N . GLY A 1 73 ? -16.260 -0.374 11.619 1.00 83.69 73 GLY A N 1
ATOM 571 C CA . GLY A 1 73 ? -14.994 -0.874 12.139 1.00 83.69 73 GLY A CA 1
ATOM 572 C C . GLY A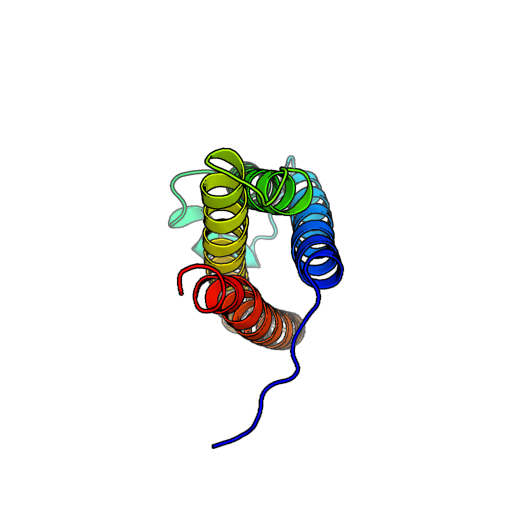 1 73 ? -14.515 -2.173 11.498 1.00 83.69 73 GLY A C 1
ATOM 573 O O . GLY A 1 73 ? -13.312 -2.331 11.293 1.00 83.69 73 GLY A O 1
ATOM 574 N N . LYS A 1 74 ? -15.423 -3.096 11.148 1.00 85.44 74 LYS A N 1
ATOM 575 C CA . LYS A 1 74 ? -15.047 -4.332 10.436 1.00 85.44 74 LYS A CA 1
ATOM 576 C C . LYS A 1 74 ? -14.525 -4.015 9.035 1.00 85.44 74 LYS A C 1
ATOM 578 O O . LYS A 1 74 ? -13.511 -4.578 8.637 1.00 85.44 74 LYS A O 1
ATOM 583 N N . ILE A 1 75 ? -15.170 -3.074 8.344 1.00 88.81 75 ILE A N 1
ATOM 584 C CA . ILE A 1 75 ? -14.759 -2.611 7.012 1.00 88.81 75 ILE A CA 1
ATOM 585 C C . ILE A 1 75 ? -13.390 -1.933 7.089 1.00 88.81 75 ILE A C 1
ATOM 587 O O . ILE A 1 75 ? -12.473 -2.357 6.398 1.00 88.81 75 ILE A O 1
ATOM 591 N N . ALA A 1 76 ? -13.208 -0.966 7.997 1.00 87.81 76 ALA A N 1
ATOM 592 C CA . ALA A 1 76 ? -11.932 -0.274 8.195 1.00 87.81 76 ALA A CA 1
ATOM 593 C C . ALA A 1 76 ? -10.772 -1.261 8.425 1.00 87.81 76 ALA A C 1
ATOM 595 O O . ALA A 1 76 ? -9.699 -1.149 7.838 1.00 87.81 76 ALA A O 1
ATOM 596 N N . ARG A 1 77 ? -11.003 -2.273 9.265 1.00 85.19 77 ARG A N 1
ATOM 597 C CA . ARG A 1 77 ? -10.025 -3.329 9.549 1.00 85.19 77 ARG A CA 1
ATOM 598 C C . ARG A 1 77 ? -9.738 -4.214 8.336 1.00 85.19 77 ARG A C 1
ATOM 600 O O . ARG A 1 77 ? -8.572 -4.485 8.047 1.00 85.19 77 ARG A O 1
ATOM 607 N N . GLY A 1 78 ? -10.782 -4.630 7.619 1.00 89.69 78 GLY A N 1
ATOM 608 C CA . GLY A 1 78 ? -10.657 -5.407 6.387 1.00 89.69 78 GLY A CA 1
ATOM 609 C C . GLY A 1 78 ? -9.852 -4.659 5.327 1.00 89.69 78 GLY A C 1
ATOM 610 O O . GLY A 1 78 ? -8.879 -5.200 4.813 1.00 89.69 78 GLY A O 1
ATOM 611 N N . CYS A 1 79 ? -10.184 -3.391 5.080 1.00 93.06 79 CYS A N 1
ATOM 612 C CA . CYS A 1 79 ? -9.479 -2.533 4.131 1.00 93.06 79 CYS A CA 1
ATOM 613 C C . CYS A 1 79 ? -8.005 -2.329 4.513 1.00 93.06 79 CYS A C 1
ATOM 615 O O . CYS A 1 79 ? -7.140 -2.499 3.660 1.00 93.06 79 CYS A O 1
ATOM 617 N N . ALA A 1 80 ? -7.694 -2.056 5.788 1.00 90.94 80 ALA A N 1
ATOM 618 C CA . ALA A 1 80 ? -6.305 -1.923 6.240 1.00 90.94 80 ALA A CA 1
ATOM 619 C C . ALA A 1 80 ? -5.505 -3.225 6.045 1.00 90.94 80 ALA A C 1
ATOM 621 O O . ALA A 1 80 ? -4.363 -3.199 5.588 1.00 90.94 80 ALA A O 1
ATOM 622 N N . THR A 1 81 ? -6.112 -4.371 6.366 1.00 89.94 81 THR A N 1
ATOM 623 C CA . THR A 1 81 ? -5.459 -5.685 6.264 1.00 89.94 81 THR A CA 1
ATOM 624 C C . THR A 1 81 ? -5.225 -6.076 4.808 1.00 89.94 81 THR A C 1
ATOM 626 O O . THR A 1 81 ? -4.099 -6.406 4.439 1.00 89.94 81 THR A O 1
ATOM 629 N N . LEU A 1 82 ? -6.265 -5.994 3.972 1.00 92.88 82 LEU A N 1
ATOM 630 C CA . LEU A 1 82 ? -6.181 -6.312 2.546 1.00 92.88 82 LEU A CA 1
ATOM 631 C C . LEU A 1 82 ? -5.250 -5.344 1.817 1.00 92.88 82 LEU A C 1
ATOM 633 O O . LEU A 1 82 ? -4.377 -5.790 1.081 1.00 92.88 82 LEU A O 1
ATOM 637 N N . GLY A 1 83 ? -5.368 -4.039 2.076 1.00 94.69 83 GLY A N 1
ATOM 638 C CA . GLY A 1 83 ? -4.486 -3.027 1.497 1.00 94.69 83 GLY A CA 1
ATOM 639 C C . GLY A 1 83 ? -3.017 -3.289 1.827 1.00 94.69 83 GLY A C 1
ATOM 640 O O . GLY A 1 83 ? -2.175 -3.258 0.936 1.00 94.69 83 GLY A O 1
ATOM 641 N N . THR A 1 84 ? -2.705 -3.648 3.078 1.00 93.88 84 THR A N 1
ATOM 642 C CA . THR A 1 84 ? -1.320 -3.964 3.476 1.00 93.88 84 THR A CA 1
ATOM 643 C C . THR A 1 84 ? -0.831 -5.282 2.867 1.00 93.88 84 THR A C 1
ATOM 645 O O . THR A 1 84 ? 0.349 -5.408 2.547 1.00 93.88 84 THR A O 1
ATOM 648 N N . ALA A 1 85 ? -1.714 -6.268 2.677 1.00 92.12 85 ALA A N 1
ATOM 649 C CA . ALA A 1 85 ? -1.368 -7.520 2.006 1.00 92.12 85 ALA A CA 1
ATOM 650 C C . ALA A 1 85 ? -1.042 -7.300 0.519 1.00 92.12 85 ALA A C 1
ATOM 652 O O . ALA A 1 85 ? -0.001 -7.762 0.052 1.00 92.12 85 ALA A O 1
ATOM 653 N N . PHE A 1 86 ? -1.878 -6.546 -0.204 1.00 94.56 86 PHE A N 1
ATOM 654 C CA . PHE A 1 86 ? -1.610 -6.188 -1.599 1.00 94.56 86 PHE A CA 1
ATOM 655 C C . PHE A 1 86 ? -0.346 -5.339 -1.738 1.00 94.56 86 PHE A C 1
ATOM 657 O O . PHE A 1 86 ? 0.473 -5.611 -2.611 1.00 94.56 86 PHE A O 1
ATOM 664 N N . LEU A 1 87 ? -0.147 -4.369 -0.843 1.00 96.50 87 LEU A N 1
ATOM 665 C CA . LEU A 1 87 ? 1.082 -3.583 -0.763 1.00 96.50 87 LEU A CA 1
ATOM 666 C C . LEU A 1 87 ? 2.320 -4.480 -0.619 1.00 96.50 87 LEU A C 1
ATOM 668 O O . LEU A 1 87 ? 3.272 -4.329 -1.377 1.00 96.50 87 LEU A O 1
ATOM 672 N N . ALA A 1 88 ? 2.312 -5.419 0.333 1.00 95.06 88 ALA A N 1
ATOM 673 C CA . ALA A 1 88 ? 3.434 -6.334 0.539 1.00 95.06 88 ALA A CA 1
ATOM 674 C C . ALA A 1 88 ? 3.698 -7.199 -0.705 1.00 95.06 88 ALA A C 1
ATOM 676 O O . ALA A 1 88 ? 4.852 -7.376 -1.087 1.00 95.06 88 ALA A O 1
ATOM 677 N N . GLY A 1 89 ? 2.641 -7.687 -1.363 1.00 94.44 89 GLY A N 1
ATOM 678 C CA . GLY A 1 89 ? 2.749 -8.430 -2.620 1.00 94.44 89 GLY A CA 1
ATOM 679 C C . GLY A 1 89 ? 3.364 -7.599 -3.750 1.00 94.44 89 GLY A C 1
ATOM 680 O O . GLY A 1 89 ? 4.285 -8.064 -4.417 1.00 94.44 89 GLY A O 1
ATOM 681 N N . MET A 1 90 ? 2.923 -6.350 -3.919 1.00 95.19 90 MET A N 1
ATOM 682 C CA . MET A 1 90 ? 3.478 -5.429 -4.919 1.00 95.19 90 MET A CA 1
ATOM 683 C C . MET A 1 90 ? 4.948 -5.101 -4.656 1.00 95.19 90 MET A C 1
ATOM 685 O O . MET A 1 90 ? 5.763 -5.141 -5.574 1.00 95.19 90 MET A O 1
ATOM 689 N N . LEU A 1 91 ? 5.314 -4.827 -3.402 1.00 96.12 91 LEU A N 1
ATOM 690 C CA . LEU A 1 91 ? 6.706 -4.575 -3.022 1.00 96.12 91 LEU A CA 1
ATOM 691 C C . LEU A 1 91 ? 7.588 -5.811 -3.252 1.00 96.12 91 LEU A C 1
ATOM 693 O O . LEU A 1 91 ? 8.718 -5.669 -3.719 1.00 96.12 91 LEU A O 1
ATOM 697 N N . ALA A 1 92 ? 7.068 -7.015 -3.000 1.00 95.19 92 ALA A N 1
ATOM 698 C CA . ALA A 1 92 ? 7.771 -8.260 -3.294 1.00 95.19 92 ALA A CA 1
ATOM 699 C C . ALA A 1 92 ? 7.954 -8.467 -4.807 1.00 95.19 92 ALA A C 1
ATOM 701 O O . ALA A 1 92 ? 9.038 -8.847 -5.248 1.00 95.19 92 ALA A O 1
ATOM 702 N N . ALA A 1 93 ? 6.934 -8.165 -5.615 1.00 93.62 93 ALA A N 1
ATOM 703 C CA . ALA A 1 93 ? 7.041 -8.215 -7.071 1.00 93.62 93 ALA A CA 1
ATOM 704 C C . ALA A 1 93 ? 8.097 -7.224 -7.588 1.00 93.62 93 ALA A C 1
ATOM 706 O O . ALA A 1 93 ? 8.935 -7.587 -8.411 1.00 93.62 93 ALA A O 1
ATOM 707 N N . PHE A 1 94 ? 8.127 -6.004 -7.044 1.00 94.25 94 PHE A N 1
ATOM 708 C CA . PHE A 1 94 ? 9.134 -4.994 -7.379 1.00 94.25 94 PHE A CA 1
ATOM 709 C C . PHE A 1 94 ? 10.539 -5.432 -6.957 1.00 94.25 94 PHE A C 1
ATOM 711 O O . PHE A 1 94 ? 11.486 -5.262 -7.722 1.00 94.25 94 PHE A O 1
ATOM 718 N N . MET A 1 95 ? 10.685 -6.036 -5.774 1.00 95.00 95 MET A N 1
ATOM 719 C CA . MET A 1 95 ? 11.949 -6.623 -5.318 1.00 95.00 95 MET A CA 1
ATOM 720 C C . MET A 1 95 ?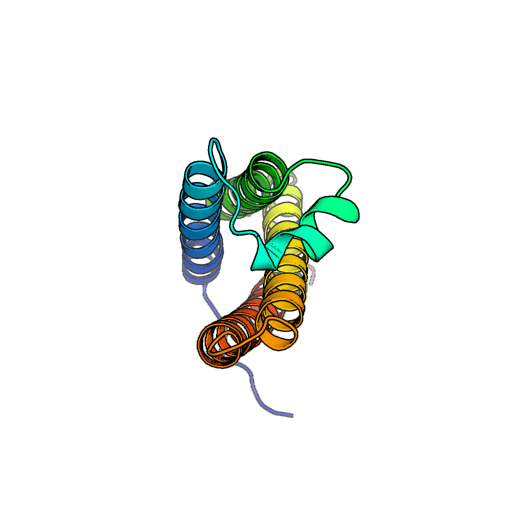 12.486 -7.632 -6.336 1.00 95.00 95 MET A C 1
ATOM 722 O O . MET A 1 95 ? 13.657 -7.554 -6.702 1.00 95.00 95 MET A O 1
ATOM 726 N N . VAL A 1 96 ? 11.643 -8.559 -6.799 1.00 93.00 96 VAL A N 1
ATOM 727 C CA . VAL A 1 96 ? 12.038 -9.576 -7.784 1.00 93.00 96 VAL A CA 1
ATOM 728 C C . VAL A 1 96 ? 12.378 -8.927 -9.124 1.00 93.00 96 VAL A C 1
ATOM 730 O O . VAL A 1 96 ? 13.448 -9.186 -9.662 1.00 93.00 96 VAL A O 1
ATOM 733 N N . ALA A 1 97 ? 11.521 -8.042 -9.633 1.00 92.31 97 ALA A N 1
ATOM 734 C CA . ALA A 1 97 ? 11.710 -7.402 -10.933 1.00 92.31 97 ALA A CA 1
ATOM 735 C C . ALA A 1 97 ? 13.012 -6.586 -10.999 1.00 92.31 97 ALA A C 1
ATOM 737 O O . ALA A 1 97 ? 13.828 -6.781 -11.897 1.00 92.31 97 ALA A O 1
ATOM 738 N N . TYR A 1 98 ? 13.278 -5.752 -9.989 1.00 91.62 98 TYR A N 1
ATOM 739 C CA . TYR A 1 98 ? 14.549 -5.030 -9.899 1.00 91.62 98 TYR A CA 1
ATOM 740 C C . TYR A 1 98 ? 15.740 -5.956 -9.622 1.00 91.62 98 TYR A C 1
ATOM 742 O O . TYR A 1 98 ? 16.844 -5.680 -10.089 1.00 91.62 98 TYR A O 1
ATOM 750 N N . GLY A 1 99 ? 15.543 -7.055 -8.892 1.00 91.19 99 GLY A N 1
ATOM 751 C CA . GLY A 1 99 ? 16.591 -8.044 -8.628 1.00 91.19 99 GLY A CA 1
ATOM 752 C C . GLY A 1 99 ? 17.036 -8.807 -9.877 1.00 91.19 99 GLY A C 1
ATOM 753 O O . GLY A 1 99 ? 18.198 -9.192 -9.962 1.00 91.19 99 GLY A O 1
ATOM 754 N N . LEU A 1 100 ? 16.127 -8.985 -10.838 1.00 89.75 100 LEU A N 1
ATOM 755 C CA . LEU A 1 100 ? 16.389 -9.616 -12.133 1.00 89.75 100 LEU A CA 1
ATOM 756 C C . LEU A 1 100 ? 16.816 -8.617 -13.220 1.00 89.75 100 LEU A C 1
ATOM 758 O O . LEU A 1 100 ? 17.223 -9.039 -14.296 1.00 89.75 100 LEU A O 1
ATOM 762 N N . SER A 1 101 ? 16.713 -7.310 -12.962 1.00 88.69 101 SER A N 1
ATOM 763 C CA . SER A 1 101 ? 17.125 -6.283 -13.922 1.00 88.69 101 SER A CA 1
ATOM 764 C C . SER A 1 101 ? 18.647 -6.115 -13.978 1.00 88.69 101 SER A C 1
ATOM 766 O O . SER A 1 101 ? 19.331 -6.179 -12.953 1.00 88.69 101 SER A O 1
ATOM 768 N N . ASP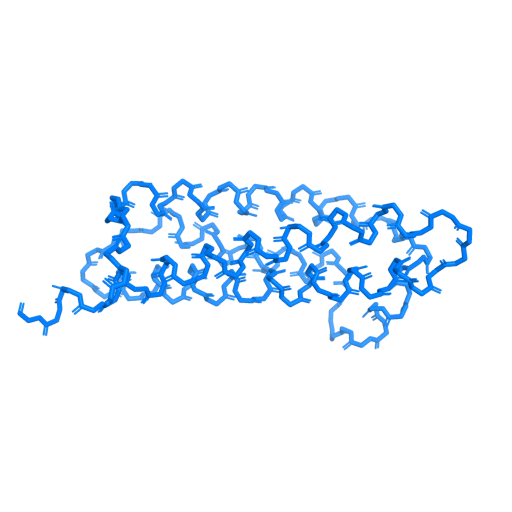 A 1 102 ? 19.169 -5.853 -15.177 1.00 82.12 102 ASP A N 1
ATOM 769 C CA . ASP A 1 102 ? 20.604 -5.712 -15.416 1.00 82.12 102 ASP A CA 1
ATOM 770 C C . ASP A 1 102 ? 21.239 -4.503 -14.699 1.00 82.12 102 ASP A C 1
ATOM 772 O O . ASP A 1 102 ? 20.603 -3.501 -14.350 1.00 82.12 102 ASP A O 1
ATOM 776 N N . GLY A 1 103 ? 22.555 -4.579 -14.48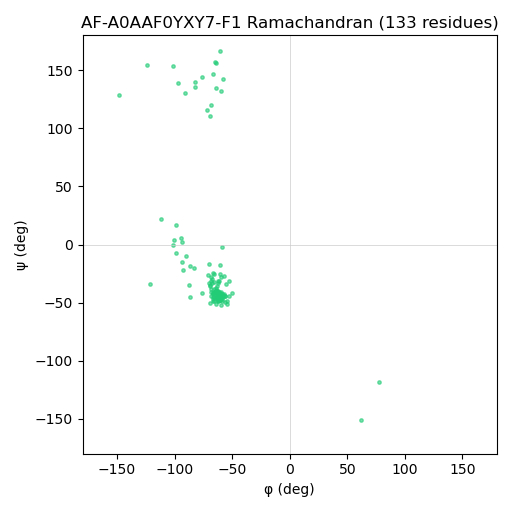7 1.00 86.31 103 GLY A N 1
ATOM 777 C CA . GLY A 1 103 ? 23.351 -3.491 -13.921 1.00 86.31 103 GLY A CA 1
ATOM 778 C C . GLY A 1 103 ? 23.197 -3.343 -12.403 1.00 86.31 103 GLY A C 1
ATOM 779 O O . GLY A 1 103 ? 23.589 -4.218 -11.632 1.00 86.31 103 GLY A O 1
ATOM 780 N N . ARG A 1 104 ? 22.701 -2.185 -11.943 1.00 87.50 104 ARG A N 1
ATOM 781 C CA . ARG A 1 104 ? 22.582 -1.845 -10.506 1.00 87.50 104 ARG A CA 1
ATOM 782 C C . ARG A 1 104 ? 21.179 -2.073 -9.924 1.00 87.50 104 ARG A C 1
ATOM 784 O O . ARG A 1 104 ? 20.891 -1.574 -8.835 1.00 87.50 104 ARG A O 1
ATOM 791 N N . GLY A 1 105 ? 20.327 -2.848 -10.599 1.00 87.81 105 GLY A N 1
ATOM 792 C CA . GLY A 1 105 ? 18.969 -3.177 -10.142 1.00 87.81 105 GLY A CA 1
ATOM 793 C C . GLY A 1 105 ? 18.896 -3.758 -8.724 1.00 87.81 105 GLY A C 1
ATOM 794 O O . GLY A 1 105 ? 17.982 -3.448 -7.956 1.00 87.81 105 GLY A O 1
ATOM 795 N N . TRP A 1 106 ? 19.934 -4.493 -8.313 1.00 89.88 106 TRP A N 1
ATOM 796 C CA . TRP A 1 106 ? 20.059 -5.063 -6.970 1.00 89.88 106 TRP A CA 1
ATOM 797 C C . TRP A 1 106 ? 19.988 -4.026 -5.833 1.00 89.88 106 TRP A C 1
ATOM 799 O O . TRP A 1 106 ? 19.584 -4.375 -4.722 1.00 89.88 106 TRP A O 1
ATOM 809 N N . VAL A 1 107 ? 20.372 -2.763 -6.074 1.00 92.00 107 VAL A N 1
ATOM 810 C CA . VAL A 1 107 ? 20.300 -1.692 -5.061 1.00 92.00 107 VAL A CA 1
ATOM 811 C C . VAL A 1 107 ? 18.838 -1.402 -4.725 1.00 92.00 107 VAL A C 1
ATOM 813 O O . VAL A 1 107 ? 18.453 -1.411 -3.556 1.00 92.00 107 VAL A O 1
ATOM 816 N N . SER A 1 108 ? 18.006 -1.231 -5.754 1.00 92.62 108 SER A N 1
ATOM 817 C CA . SER A 1 108 ? 16.560 -1.056 -5.605 1.00 92.62 108 SER A CA 1
ATOM 818 C C . SER A 1 108 ? 15.909 -2.304 -5.017 1.00 92.62 108 SER A C 1
ATOM 820 O O . SER A 1 108 ? 15.080 -2.191 -4.116 1.00 92.62 108 SER A O 1
ATOM 822 N N . ALA A 1 109 ? 16.327 -3.497 -5.454 1.00 92.00 109 ALA A N 1
ATOM 823 C CA . ALA A 1 109 ? 15.798 -4.760 -4.944 1.00 92.00 109 ALA A CA 1
ATOM 824 C C . ALA A 1 109 ? 15.947 -4.886 -3.417 1.00 92.00 109 ALA A C 1
ATOM 826 O O . ALA A 1 109 ? 14.989 -5.241 -2.736 1.00 92.00 109 ALA A O 1
ATOM 827 N N . LYS A 1 110 ? 17.107 -4.521 -2.849 1.00 93.19 110 LYS A N 1
ATOM 828 C CA . LYS A 1 110 ? 17.330 -4.538 -1.389 1.00 93.19 110 LYS A CA 1
ATOM 829 C C . LYS A 1 110 ? 16.402 -3.577 -0.641 1.00 93.19 110 LYS A C 1
ATOM 831 O O . LYS A 1 110 ? 15.877 -3.936 0.413 1.00 93.19 110 LYS A O 1
ATOM 836 N N . ASN A 1 111 ? 16.156 -2.390 -1.197 1.00 95.25 111 ASN A N 1
ATOM 837 C CA . ASN A 1 111 ? 15.216 -1.429 -0.614 1.00 95.25 111 ASN A CA 1
ATOM 838 C C . ASN A 1 111 ? 13.787 -1.986 -0.623 1.00 95.25 111 ASN A C 1
ATOM 840 O O . ASN A 1 111 ? 13.106 -1.958 0.402 1.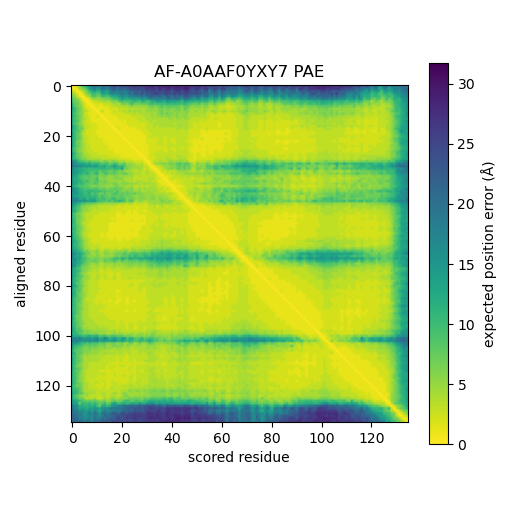00 95.25 111 ASN A O 1
ATOM 844 N N . TYR A 1 112 ? 13.352 -2.569 -1.743 1.00 94.44 112 TYR A N 1
ATOM 845 C CA . TYR A 1 112 ? 12.041 -3.214 -1.829 1.00 94.44 112 TYR A CA 1
ATOM 846 C C . TYR A 1 112 ? 11.927 -4.450 -0.932 1.00 94.44 112 TYR A C 1
ATOM 848 O O . TYR A 1 112 ? 10.860 -4.678 -0.365 1.00 94.44 112 TYR A O 1
ATOM 856 N N . ALA A 1 113 ? 13.011 -5.198 -0.709 1.00 94.12 113 ALA A N 1
ATOM 857 C CA . ALA A 1 113 ? 13.043 -6.289 0.263 1.00 94.12 113 ALA A CA 1
ATOM 858 C C . ALA A 1 113 ? 12.795 -5.776 1.692 1.00 94.12 113 ALA A C 1
ATOM 860 O O . ALA A 1 113 ? 11.937 -6.303 2.402 1.00 94.12 113 ALA A O 1
ATOM 861 N N . ALA A 1 114 ? 13.484 -4.704 2.101 1.00 94.56 114 ALA A N 1
ATOM 862 C CA . ALA A 1 114 ? 13.286 -4.087 3.413 1.00 94.56 114 ALA A CA 1
ATOM 863 C C . ALA A 1 114 ? 11.853 -3.553 3.586 1.00 94.56 114 ALA A C 1
ATOM 865 O O . ALA A 1 114 ? 11.219 -3.800 4.615 1.00 94.56 114 ALA A O 1
ATOM 866 N N . LEU A 1 115 ? 11.308 -2.889 2.560 1.00 95.50 115 LEU A N 1
ATOM 867 C CA . LEU A 1 115 ? 9.923 -2.407 2.559 1.00 95.50 115 LEU A CA 1
ATOM 868 C C . LEU A 1 115 ? 8.913 -3.559 2.616 1.00 95.50 115 LEU A C 1
ATOM 870 O O . LEU A 1 115 ? 7.924 -3.467 3.339 1.00 95.50 115 LEU A O 1
ATOM 874 N N . THR A 1 116 ? 9.177 -4.660 1.913 1.00 94.62 116 THR A N 1
ATOM 875 C CA . THR A 1 116 ? 8.341 -5.868 1.941 1.00 94.62 116 THR A CA 1
ATOM 876 C C . THR A 1 116 ? 8.286 -6.452 3.350 1.00 94.62 116 THR A C 1
ATOM 878 O O . THR A 1 116 ? 7.201 -6.714 3.872 1.00 94.62 116 THR A O 1
ATOM 881 N N . VAL A 1 117 ? 9.437 -6.595 4.015 1.00 93.88 117 VAL A N 1
ATOM 882 C CA . VAL A 1 117 ? 9.506 -7.064 5.409 1.00 93.88 117 VAL A CA 1
ATOM 883 C C . VAL A 1 117 ? 8.746 -6.118 6.342 1.00 93.88 117 VAL A C 1
ATOM 885 O O . VAL A 1 117 ? 7.944 -6.573 7.161 1.00 93.88 117 VAL A O 1
ATOM 888 N N . ALA A 1 118 ? 8.932 -4.804 6.191 1.00 93.25 118 ALA A N 1
ATOM 889 C CA . ALA A 1 118 ? 8.202 -3.811 6.973 1.00 93.25 118 ALA A CA 1
ATOM 890 C C . ALA A 1 118 ? 6.681 -3.917 6.762 1.00 93.25 118 ALA A C 1
ATOM 892 O O . ALA A 1 118 ? 5.921 -3.901 7.735 1.00 93.25 118 ALA A O 1
ATOM 893 N N . ALA A 1 119 ? 6.227 -4.093 5.519 1.00 91.44 119 ALA A N 1
ATOM 894 C CA . ALA A 1 119 ? 4.818 -4.282 5.185 1.00 91.44 119 ALA A CA 1
ATOM 895 C C . ALA A 1 119 ? 4.252 -5.579 5.792 1.00 91.44 119 ALA A C 1
ATOM 897 O O . ALA A 1 119 ? 3.154 -5.560 6.351 1.00 91.44 119 ALA A O 1
ATOM 898 N N . PHE A 1 120 ? 5.009 -6.682 5.792 1.00 91.00 120 PHE A N 1
ATOM 899 C CA . PHE A 1 120 ? 4.613 -7.923 6.472 1.00 91.00 120 PHE A CA 1
ATOM 900 C C . PHE A 1 120 ? 4.438 -7.735 7.981 1.00 91.00 120 PHE A C 1
ATOM 902 O O . PHE A 1 120 ? 3.437 -8.187 8.548 1.00 91.00 120 PHE A O 1
ATOM 909 N N . ILE A 1 121 ? 5.371 -7.040 8.636 1.00 88.81 121 ILE A N 1
ATOM 910 C CA . ILE A 1 121 ? 5.271 -6.727 10.068 1.00 88.81 121 ILE A CA 1
ATOM 911 C C . ILE A 1 121 ? 4.027 -5.865 10.329 1.00 88.81 121 ILE A C 1
ATOM 913 O O . ILE A 1 121 ? 3.236 -6.177 11.223 1.00 88.81 121 ILE A O 1
ATOM 917 N N . CYS A 1 122 ? 3.799 -4.832 9.512 1.00 87.88 122 CYS A N 1
ATOM 918 C CA . CYS A 1 122 ? 2.622 -3.968 9.612 1.00 87.88 122 CYS A CA 1
ATOM 919 C C . CYS A 1 122 ? 1.313 -4.745 9.413 1.00 87.88 122 CYS A C 1
ATOM 921 O O . CYS A 1 122 ? 0.367 -4.552 10.175 1.00 87.88 122 CYS A O 1
ATOM 923 N N . SER A 1 123 ? 1.266 -5.668 8.449 1.00 85.06 123 SER A N 1
ATOM 924 C CA . SER A 1 123 ? 0.100 -6.521 8.194 1.00 85.06 123 SER A CA 1
ATOM 925 C C . SER A 1 123 ? -0.235 -7.384 9.412 1.00 85.06 123 SER A C 1
ATOM 927 O O . SER A 1 123 ? -1.388 -7.448 9.842 1.00 85.06 123 SER A O 1
ATOM 929 N N . ARG A 1 124 ? 0.780 -7.976 10.057 1.00 82.69 124 ARG A N 1
ATOM 930 C CA . ARG A 1 124 ? 0.596 -8.745 11.299 1.00 82.69 124 ARG A CA 1
ATOM 931 C C . ARG A 1 124 ? 0.105 -7.874 12.454 1.00 82.69 124 ARG A C 1
ATOM 933 O O . ARG A 1 124 ? -0.750 -8.324 13.214 1.00 82.69 124 ARG A O 1
ATOM 940 N N . LEU A 1 125 ? 0.611 -6.649 12.591 1.00 82.94 125 LEU A N 1
ATOM 941 C CA . LEU A 1 125 ? 0.149 -5.697 13.607 1.00 82.94 125 LEU A CA 1
ATOM 942 C C . LEU A 1 125 ? -1.319 -5.304 13.397 1.00 82.94 125 LEU A C 1
ATOM 944 O O . LEU A 1 125 ? -2.108 -5.335 14.341 1.00 82.94 125 LEU A O 1
ATOM 948 N N . LEU A 1 126 ? -1.699 -4.999 12.155 1.00 79.94 126 LEU A N 1
ATOM 949 C CA . LEU A 1 126 ? -3.067 -4.631 11.788 1.00 79.94 126 LEU A CA 1
ATOM 950 C C . LEU A 1 126 ? -4.038 -5.807 11.960 1.00 79.94 126 LEU A C 1
ATOM 952 O O . LEU A 1 126 ? -5.107 -5.629 12.540 1.00 79.94 126 LEU A O 1
ATOM 956 N N . GLY A 1 127 ? -3.632 -7.013 11.554 1.00 72.12 127 GLY A N 1
ATOM 957 C CA . GLY A 1 127 ? -4.444 -8.225 11.657 1.00 72.12 127 GLY A CA 1
ATOM 958 C C . GLY A 1 127 ? -4.638 -8.746 13.086 1.00 72.12 127 GLY A C 1
ATOM 959 O O . GLY A 1 127 ? -5.636 -9.402 13.367 1.00 72.12 127 GLY A O 1
ATOM 960 N N . ARG A 1 128 ? -3.724 -8.463 14.025 1.00 67.00 128 ARG A N 1
ATOM 961 C CA . ARG A 1 128 ? -3.849 -8.910 15.431 1.00 67.00 128 ARG A CA 1
ATOM 962 C C . ARG A 1 128 ? -4.717 -8.006 16.296 1.00 67.00 128 ARG A C 1
ATOM 964 O O . ARG A 1 128 ? -5.285 -8.496 17.269 1.00 67.00 128 ARG A O 1
ATOM 971 N N . GLY A 1 129 ? -4.936 -6.754 15.892 1.00 57.53 129 GLY A N 1
ATOM 972 C CA . GLY A 1 129 ? -5.982 -5.904 16.477 1.00 57.53 129 GLY A CA 1
ATOM 973 C C . GLY A 1 129 ? -7.403 -6.488 16.349 1.00 57.53 129 GLY A C 1
ATOM 974 O O . GLY A 1 129 ? -8.360 -5.887 16.826 1.00 57.53 129 GLY A O 1
ATOM 975 N N . HIS A 1 130 ? -7.555 -7.647 15.695 1.00 51.84 130 HIS A N 1
ATOM 976 C CA . HIS A 1 130 ? -8.807 -8.373 15.498 1.00 51.84 130 HIS A CA 1
ATOM 977 C C . HIS A 1 130 ? -9.168 -9.327 16.654 1.00 51.84 130 HIS A C 1
ATOM 979 O O . HIS A 1 130 ? -10.327 -9.718 16.748 1.00 51.84 130 HIS A O 1
ATOM 985 N N . GLY A 1 131 ? -8.213 -9.713 17.516 1.00 44.41 131 GLY A N 1
ATOM 986 C CA . GLY A 1 131 ? -8.403 -10.804 18.488 1.00 44.41 131 GLY A CA 1
ATOM 987 C C . GLY A 1 131 ? -8.903 -10.413 19.886 1.00 44.41 131 GLY A C 1
ATOM 988 O O . GLY A 1 131 ? -9.450 -11.264 20.578 1.00 44.41 131 GLY A O 1
ATOM 989 N N . GLU A 1 132 ? -8.737 -9.158 20.320 1.00 46.31 132 GLU A N 1
ATOM 990 C CA . GLU A 1 132 ? -9.034 -8.745 21.711 1.00 46.31 132 GLU A CA 1
ATOM 991 C C . GLU A 1 132 ? -10.406 -8.056 21.893 1.00 46.31 132 GLU A C 1
ATOM 993 O O . GLU A 1 132 ? -10.820 -7.842 23.021 1.00 46.31 132 GLU A O 1
ATOM 998 N N . VAL A 1 133 ? -11.146 -7.743 20.818 1.00 43.69 133 VAL A N 1
ATOM 999 C CA . VAL A 1 133 ? -12.468 -7.057 20.893 1.00 43.69 133 VAL A CA 1
ATOM 1000 C C . VAL A 1 133 ? -13.650 -8.036 20.748 1.00 43.69 133 VAL A C 1
ATOM 1002 O O . VAL A 1 133 ? -14.803 -7.627 20.677 1.00 43.69 133 VAL A O 1
ATOM 1005 N N . ALA A 1 134 ? -13.376 -9.340 20.661 1.00 36.44 134 ALA A N 1
ATOM 1006 C CA . ALA A 1 134 ? -14.384 -10.393 20.505 1.00 36.44 134 ALA A CA 1
ATOM 1007 C C . ALA A 1 134 ? -14.516 -11.297 21.747 1.00 36.44 134 ALA A C 1
ATOM 1009 O O . ALA A 1 134 ? -14.978 -12.431 21.624 1.00 36.44 134 ALA A O 1
ATOM 1010 N N . LYS A 1 135 ? -14.098 -10.816 22.921 1.00 34.38 135 LYS A N 1
ATOM 1011 C CA . LYS A 1 135 ? -14.371 -11.452 24.212 1.00 34.38 135 LYS A CA 1
ATOM 1012 C C . LYS A 1 135 ? -15.092 -10.475 25.120 1.00 34.38 135 LYS A C 1
ATOM 1014 O O . LYS A 1 135 ? -14.659 -9.303 25.139 1.00 34.38 135 LYS A O 1
#

pLDDT: mean 85.89, std 13.41, range [34.38, 97.88]

Sequence (135 aa):
MLAWPRVSPAGLRLISGGWALWSWITALAYLHKEPSSLDPVSMWLPLNLAWTWAFIALLLTLGAVLPRHGKTGKIARGCATLGTAFLAGMLAAFMVAYGLSDGRGWVSAKNYAALTVAAFICSRLLGRGHGEVAK

Solvent-accessible surface area (backbone atoms only — not comparable to full-atom values): 6922 Å² total; per-residue (Å²): 132,86,85,71,85,84,74,51,76,66,54,54,22,49,55,25,37,52,52,12,52,53,26,41,54,51,12,62,61,34,68,84,55,74,63,76,55,42,49,73,59,48,73,74,42,97,48,55,64,21,58,48,29,40,53,34,14,50,27,10,40,44,21,30,71,45,57,76,59,75,74,54,13,56,49,13,50,48,27,28,33,52,17,31,50,52,46,24,52,51,29,45,51,48,14,50,34,23,50,72,32,77,89,69,23,51,62,58,12,53,53,25,45,53,50,20,54,52,30,50,53,51,28,53,57,56,56,53,74,63,68,75,80,78,116

Radius of gyration: 15.98 Å; Cα contacts (8 Å, |Δi|>4): 159; chains: 1; bounding box: 43×26×42 Å

Foldseek 3Di:
DDDDDQQDPLNLLVLLLVLLVVLQVQLVVPPPDDDPLCVVVQVPDPDGSSVLSNQLSVLSNLLNPFDLDDPSVVSSLVSSLVSLVSVLVVLQSQLVSLVPDPDVSNVSNVVSVVVSVVSVVSSVSSVVVPPPPPD